Protein AF-A0A3N4K347-F1 (afdb_monomer_lite)

Secondary structure (DSSP, 8-state):
--TT-S--SSS-S-THHHHHHHHHTTS-PPPPPP---GGGSPPPGGGSS-S-SSSTTHHHHHHHTS---PPP-----HHHHHHH------------PPPP-

Sequence (101 aa):
QSKDSKRTYVHLPSGRVADLFEEFCRDKLPNDDIYVPPHHQPINPEDEDDVIPDQHAAFGIAQAQQKKHEPAWKDLGLNELMAKGPKVHSLTAPLRRPLPR

Organism: NCBI:txid1336337

Structure (mmCIF, N/CA/C/O backbone):
data_AF-A0A3N4K347-F1
#
_entry.id   AF-A0A3N4K347-F1
#
loop_
_atom_site.group_PDB
_atom_site.id
_atom_site.type_symbol
_atom_site.label_atom_id
_atom_site.label_alt_id
_atom_site.label_comp_id
_atom_site.label_asym_id
_atom_site.label_entity_id
_atom_site.label_seq_id
_atom_site.pdbx_PDB_ins_code
_atom_site.Cartn_x
_atom_site.Cartn_y
_atom_site.Cartn_z
_atom_site.occupancy
_atom_site.B_iso_or_equiv
_atom_site.auth_seq_id
_atom_site.auth_comp_id
_atom_site.auth_asym_id
_atom_site.auth_atom_id
_atom_site.pdbx_PDB_model_num
ATOM 1 N N . GLN A 1 1 ? -6.729 -6.255 28.072 1.00 61.19 1 GLN A N 1
ATOM 2 C CA . GLN A 1 1 ? -7.597 -5.075 27.892 1.00 61.19 1 GLN A CA 1
ATOM 3 C C . GLN A 1 1 ? -6.851 -4.103 27.015 1.00 61.19 1 GLN A C 1
ATOM 5 O O . GLN A 1 1 ? -5.699 -3.812 27.336 1.00 61.19 1 GLN A O 1
ATOM 10 N N . SER A 1 2 ? -7.481 -3.672 25.922 1.00 70.00 2 SER A N 1
ATOM 11 C CA . SER A 1 2 ? -6.922 -2.662 25.029 1.00 70.00 2 SER A CA 1
ATOM 12 C C . SER A 1 2 ? -6.540 -1.393 25.800 1.00 70.00 2 SER A C 1
ATOM 14 O O . SER A 1 2 ? -7.185 -1.026 26.789 1.00 70.00 2 SER A O 1
ATOM 16 N N . LYS A 1 3 ? -5.492 -0.703 25.333 1.00 72.94 3 LYS A N 1
ATOM 17 C CA . LYS A 1 3 ? -5.079 0.611 25.851 1.00 72.94 3 LYS A CA 1
ATOM 18 C C . LYS A 1 3 ? -6.213 1.642 25.741 1.00 72.94 3 LYS A C 1
ATOM 20 O O . LYS A 1 3 ? -6.317 2.516 26.605 1.00 72.94 3 LYS A O 1
ATOM 25 N N . ASP A 1 4 ? -7.091 1.448 24.762 1.00 70.25 4 ASP A N 1
ATOM 26 C CA . ASP A 1 4 ? -8.216 2.318 24.422 1.00 70.25 4 ASP A CA 1
ATOM 27 C C . ASP A 1 4 ? -9.536 1.859 25.071 1.00 70.25 4 ASP A C 1
ATOM 29 O O . ASP A 1 4 ? -10.563 2.526 24.975 1.00 70.25 4 ASP A O 1
ATOM 33 N N . SER A 1 5 ? -9.514 0.757 25.832 1.00 71.44 5 SER A N 1
ATOM 34 C CA . SER A 1 5 ? -10.699 0.184 26.492 1.00 71.44 5 SER A CA 1
ATOM 35 C C . SER A 1 5 ? -11.177 0.986 27.721 1.00 71.44 5 SER A C 1
ATOM 37 O O . SER A 1 5 ? -12.181 0.663 28.361 1.00 71.44 5 SER A O 1
ATOM 39 N N . LYS A 1 6 ? -10.470 2.062 28.088 1.00 75.06 6 LYS A N 1
ATOM 40 C CA . LYS A 1 6 ? -10.879 2.969 29.168 1.00 75.06 6 LYS A CA 1
ATOM 41 C C . LYS A 1 6 ? -11.930 3.941 28.654 1.00 75.06 6 LYS A C 1
ATOM 43 O O .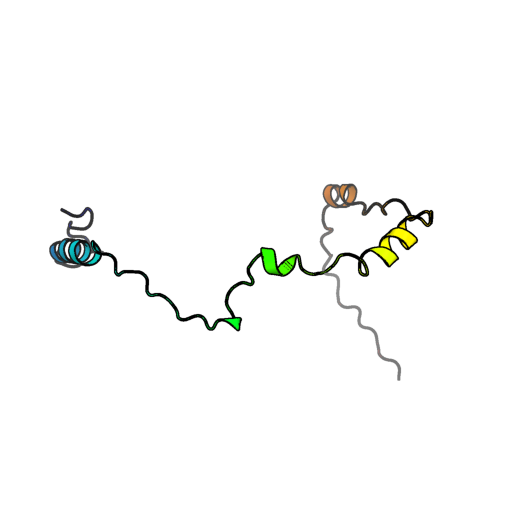 LYS A 1 6 ? -11.777 4.542 27.596 1.00 75.06 6 LYS A O 1
ATOM 48 N N . ARG A 1 7 ? -12.975 4.161 29.451 1.00 73.88 7 ARG A N 1
ATOM 49 C CA . ARG A 1 7 ? -14.005 5.146 29.121 1.00 73.88 7 ARG A CA 1
ATOM 50 C C . ARG A 1 7 ? -13.391 6.548 29.043 1.00 73.88 7 ARG A C 1
ATOM 52 O O . ARG A 1 7 ? -12.915 7.074 30.045 1.00 73.88 7 ARG A O 1
ATOM 59 N N . THR A 1 8 ? -13.437 7.150 27.860 1.00 73.62 8 THR A N 1
ATOM 60 C CA . THR A 1 8 ? -13.003 8.528 27.592 1.00 73.62 8 THR A CA 1
ATOM 61 C C . THR A 1 8 ? -14.075 9.253 26.778 1.00 73.62 8 THR A C 1
ATOM 63 O O . THR A 1 8 ? -15.084 8.667 26.401 1.00 73.62 8 THR A O 1
ATOM 66 N N . TYR A 1 9 ? -13.896 10.550 26.521 1.00 74.44 9 TYR A N 1
ATOM 67 C CA . TYR A 1 9 ? -14.805 11.297 25.643 1.00 74.44 9 TYR A CA 1
ATOM 68 C C . TYR A 1 9 ? -14.641 10.914 24.158 1.00 74.44 9 TYR A C 1
ATOM 70 O O . TYR A 1 9 ? -15.539 11.174 23.364 1.00 74.44 9 TYR A O 1
ATOM 78 N N . VAL A 1 10 ? -13.505 10.300 23.797 1.00 72.50 10 VAL A N 1
ATOM 79 C CA . VAL A 1 10 ? -13.198 9.806 22.445 1.00 72.50 10 VAL A CA 1
ATOM 80 C C . VAL A 1 10 ? -13.815 8.422 22.237 1.00 72.50 10 VAL A C 1
ATOM 82 O O . VAL A 1 10 ? -14.495 8.184 21.241 1.00 72.50 10 VAL A O 1
ATOM 85 N N . HIS A 1 11 ? -13.643 7.525 23.211 1.00 64.56 11 HIS A N 1
ATOM 86 C CA . HIS A 1 11 ? -14.281 6.211 23.226 1.00 64.56 11 HIS A CA 1
ATOM 87 C C . HIS A 1 11 ? -15.625 6.313 23.965 1.00 64.56 11 HIS A C 1
ATOM 89 O O . HIS A 1 11 ? -15.726 6.098 25.175 1.00 64.56 11 HIS A O 1
ATOM 95 N N . LEU A 1 12 ? -16.662 6.688 23.209 1.00 62.38 12 LEU A N 1
ATOM 96 C CA . LEU A 1 12 ? -18.085 6.620 23.575 1.00 62.38 12 LEU A CA 1
ATOM 97 C C . LEU A 1 12 ? -18.456 5.254 24.218 1.00 62.38 12 LEU A C 1
ATOM 99 O O . LEU A 1 12 ? -17.728 4.275 24.089 1.00 62.38 12 LEU A O 1
ATOM 103 N N . PRO A 1 13 ? -19.613 5.148 24.900 1.00 65.69 13 PRO A N 1
ATOM 104 C CA . PRO A 1 13 ? -19.829 4.706 26.288 1.00 65.69 13 PRO A CA 1
ATOM 105 C C . PRO A 1 13 ? -19.303 3.327 26.744 1.00 65.69 13 PRO A C 1
ATOM 107 O O . PRO A 1 13 ? -19.423 3.020 27.934 1.00 65.69 13 PRO A O 1
ATOM 110 N N . SER A 1 14 ? -18.746 2.498 25.865 1.00 73.44 14 SER A N 1
ATOM 111 C CA . SER A 1 14 ? -18.391 1.108 26.143 1.00 73.44 14 SER A CA 1
ATOM 112 C C . SER A 1 14 ? -17.021 0.743 25.567 1.00 73.44 14 SER A C 1
ATOM 114 O O . SER A 1 14 ? -16.893 0.477 24.374 1.00 73.44 14 SER A O 1
ATOM 116 N N . GLY A 1 15 ? -16.010 0.643 26.438 1.00 77.00 15 GLY A N 1
ATOM 117 C CA . GLY A 1 15 ? -14.671 0.152 26.075 1.00 77.00 15 GLY A CA 1
ATOM 118 C C . GLY A 1 15 ? -14.675 -1.253 25.461 1.00 77.00 15 GLY A C 1
ATOM 119 O O . GLY A 1 15 ? -13.844 -1.564 24.617 1.00 77.00 15 GLY A O 1
ATOM 120 N N . ARG A 1 16 ? -15.705 -2.062 25.759 1.00 82.06 16 ARG A N 1
ATOM 121 C CA . ARG A 1 16 ? -15.913 -3.389 25.159 1.00 82.06 16 ARG A CA 1
ATOM 122 C C . ARG A 1 16 ? -15.980 -3.358 23.627 1.00 82.06 16 ARG A C 1
ATOM 124 O O . ARG A 1 16 ? -15.630 -4.346 22.994 1.00 82.06 16 ARG A O 1
ATOM 131 N N . VAL A 1 17 ? -16.431 -2.256 23.023 1.00 82.12 17 VAL A N 1
ATOM 132 C CA . VAL A 1 17 ? -16.465 -2.121 21.556 1.00 82.12 17 VAL A CA 1
ATOM 133 C C . VAL A 1 17 ? -15.050 -2.038 20.978 1.00 82.12 17 VAL A C 1
ATOM 135 O O . VAL A 1 17 ? -14.808 -2.610 19.920 1.00 82.12 17 VAL A O 1
ATOM 138 N N . ALA A 1 18 ? -14.111 -1.396 21.681 1.00 82.31 18 ALA A N 1
ATOM 139 C CA . ALA A 1 18 ? -12.713 -1.331 21.259 1.00 82.31 18 ALA A CA 1
ATOM 140 C C . ALA A 1 18 ? -12.060 -2.721 21.289 1.00 82.31 18 ALA A C 1
ATOM 142 O O . ALA A 1 18 ? -11.427 -3.115 20.315 1.00 82.31 18 ALA A O 1
ATOM 143 N N . ASP A 1 19 ? -12.298 -3.499 22.352 1.00 82.44 19 ASP A N 1
ATOM 144 C CA . ASP A 1 19 ? -11.779 -4.870 22.446 1.00 82.44 19 ASP A CA 1
ATOM 145 C C . ASP A 1 19 ? -12.340 -5.773 21.319 1.00 82.44 19 ASP A C 1
ATOM 147 O O . ASP A 1 19 ? -11.589 -6.531 20.708 1.00 82.44 19 ASP A O 1
ATOM 151 N N . LEU A 1 20 ? -13.640 -5.662 20.996 1.00 86.31 20 LEU A N 1
ATOM 152 C CA . LEU A 1 20 ? -14.267 -6.412 19.893 1.00 86.31 20 LEU A CA 1
ATOM 153 C C . LEU A 1 20 ? -13.718 -6.005 18.519 1.00 86.31 20 LEU A C 1
ATOM 155 O O . LEU A 1 20 ? -13.511 -6.854 17.655 1.00 86.31 20 LEU A O 1
ATOM 159 N N . PHE A 1 21 ? -13.493 -4.708 18.311 1.00 84.81 21 PHE A N 1
ATOM 160 C CA . PHE A 1 21 ? -12.936 -4.192 17.065 1.00 84.81 21 PHE A CA 1
ATOM 161 C C . PHE A 1 21 ? -11.491 -4.662 16.854 1.00 84.81 21 PHE A C 1
ATOM 163 O O . PHE A 1 21 ? -11.139 -5.098 15.761 1.00 84.81 21 PHE A O 1
ATOM 170 N N . GLU A 1 22 ? -10.663 -4.641 17.901 1.00 85.56 22 GLU A N 1
ATOM 171 C CA . GLU A 1 22 ? -9.293 -5.163 17.839 1.00 85.56 22 GLU A CA 1
ATOM 172 C C . GLU A 1 22 ? -9.244 -6.658 17.528 1.00 85.56 22 GLU A C 1
ATOM 174 O O . GLU A 1 22 ? -8.379 -7.104 16.775 1.00 85.56 22 GLU A O 1
ATOM 179 N N . GLU A 1 23 ? -10.158 -7.441 18.102 1.00 87.88 23 GLU A N 1
ATOM 180 C CA . GLU A 1 23 ? -10.271 -8.866 17.806 1.00 87.88 23 GLU A CA 1
ATOM 181 C C . GLU A 1 23 ? -10.679 -9.107 16.349 1.00 87.88 23 GLU A C 1
ATOM 183 O O . GLU A 1 23 ? -10.042 -9.907 15.665 1.00 87.88 23 GLU A O 1
ATOM 188 N N . PHE A 1 24 ? -11.663 -8.356 15.848 1.00 89.62 24 PHE A N 1
ATOM 189 C CA . PHE A 1 24 ? -12.102 -8.430 14.456 1.00 89.62 24 PHE A CA 1
ATOM 190 C C . PHE A 1 24 ? -10.986 -8.060 13.467 1.00 89.62 24 PHE A C 1
ATOM 192 O O . PHE A 1 24 ? -10.780 -8.750 12.474 1.00 89.62 24 PHE A O 1
ATOM 199 N N . CYS A 1 25 ? -10.222 -7.003 13.749 1.00 89.00 25 CYS A N 1
ATOM 200 C CA . CYS A 1 25 ? -9.132 -6.543 12.888 1.00 89.00 25 CYS A CA 1
ATOM 201 C C . CYS A 1 25 ? -7.810 -7.301 13.087 1.00 89.00 25 CYS A C 1
ATOM 203 O O . CYS A 1 25 ? -6.805 -6.934 12.462 1.00 89.00 25 CYS A O 1
ATOM 205 N N . ARG A 1 26 ? -7.769 -8.314 13.964 1.00 89.38 26 ARG A N 1
ATOM 206 C CA . ARG A 1 26 ? -6.557 -9.104 14.215 1.00 89.38 26 ARG A CA 1
ATOM 207 C C . ARG A 1 26 ? -6.156 -9.890 12.977 1.00 89.38 26 ARG A C 1
ATOM 209 O O . ARG A 1 26 ? -4.979 -9.880 12.621 1.00 89.38 26 ARG A O 1
ATOM 216 N N . ASP A 1 27 ? -7.131 -10.515 12.330 1.00 92.25 27 ASP A N 1
ATOM 217 C CA . ASP A 1 27 ? -6.904 -11.214 11.075 1.00 92.25 27 ASP A CA 1
ATOM 218 C C . ASP A 1 27 ? -6.781 -10.213 9.918 1.00 92.25 27 ASP A C 1
ATOM 220 O O . ASP A 1 27 ? -7.404 -9.145 9.918 1.00 92.25 27 ASP A O 1
ATOM 224 N N . LYS A 1 28 ? -5.915 -10.519 8.955 1.00 88.69 28 LYS A N 1
ATOM 225 C CA . LYS A 1 28 ? -5.717 -9.698 7.757 1.00 88.69 28 LYS A CA 1
ATOM 226 C C . LYS A 1 28 ? -6.262 -10.479 6.581 1.00 88.69 28 LYS A C 1
ATOM 228 O O . LYS A 1 28 ? -5.903 -11.637 6.394 1.00 88.69 28 LYS A O 1
ATOM 233 N N . LEU A 1 29 ? -7.108 -9.831 5.784 1.00 88.62 29 LEU A N 1
ATOM 234 C CA . LEU A 1 29 ? -7.518 -10.414 4.516 1.00 88.62 29 LEU A CA 1
ATOM 235 C C . LEU A 1 29 ? -6.265 -10.665 3.661 1.00 88.62 29 LEU A C 1
ATOM 237 O O . LEU A 1 29 ? -5.329 -9.857 3.714 1.00 88.62 29 LEU A O 1
ATOM 241 N N . PRO A 1 30 ? -6.220 -11.778 2.911 1.00 91.31 30 PRO A N 1
ATOM 242 C CA . PRO A 1 30 ? -5.152 -11.995 1.951 1.00 91.31 30 PRO A CA 1
ATOM 243 C C . PRO A 1 30 ? -5.132 -10.849 0.934 1.00 91.31 30 PRO A C 1
ATOM 245 O O . PRO A 1 30 ? -6.154 -10.214 0.674 1.00 91.31 30 PRO A O 1
ATOM 248 N N . ASN A 1 31 ? -3.955 -10.577 0.373 1.00 90.88 31 ASN A N 1
ATOM 249 C CA . ASN A 1 31 ? -3.877 -9.668 -0.763 1.00 90.88 31 ASN A CA 1
ATOM 250 C C . ASN A 1 31 ? -4.551 -10.339 -1.961 1.00 90.88 31 ASN A C 1
ATOM 252 O O . ASN A 1 31 ? -4.259 -11.499 -2.252 1.00 90.88 31 ASN A O 1
ATOM 256 N N . ASP A 1 32 ? -5.417 -9.602 -2.646 1.00 90.31 32 ASP A N 1
ATOM 257 C CA . ASP A 1 32 ? -5.996 -10.059 -3.902 1.00 90.31 32 ASP A CA 1
ATOM 258 C C . ASP A 1 32 ? -4.986 -9.872 -5.040 1.00 90.31 32 ASP A C 1
ATOM 260 O O . ASP A 1 32 ? -4.363 -8.812 -5.170 1.00 90.31 32 ASP A O 1
ATOM 264 N N . ASP A 1 33 ? -4.860 -10.883 -5.897 1.00 88.81 33 ASP A N 1
ATOM 265 C CA . ASP A 1 33 ? -4.086 -10.771 -7.128 1.00 88.81 33 ASP A CA 1
ATOM 266 C C . ASP A 1 33 ? -4.893 -10.013 -8.187 1.00 88.81 33 ASP A C 1
ATOM 268 O O . ASP A 1 33 ? -6.036 -10.351 -8.509 1.00 88.81 33 ASP A O 1
ATOM 272 N N . ILE A 1 34 ? -4.281 -8.983 -8.770 1.00 86.81 34 ILE A N 1
ATOM 273 C CA . ILE A 1 34 ? -4.867 -8.250 -9.891 1.00 86.81 34 ILE A CA 1
ATOM 274 C C . ILE A 1 34 ? -4.468 -8.962 -11.179 1.00 86.81 34 ILE A C 1
ATOM 276 O O . ILE A 1 34 ? -3.284 -9.142 -11.461 1.00 86.81 34 ILE A O 1
ATOM 280 N N . TYR A 1 35 ? -5.454 -9.326 -11.999 1.00 89.19 35 TYR A N 1
ATOM 281 C CA . TYR A 1 35 ? -5.179 -9.851 -13.331 1.00 89.19 35 TYR A CA 1
ATOM 282 C C . TYR A 1 35 ? -4.522 -8.770 -14.199 1.00 89.19 35 TYR A C 1
ATOM 284 O O . TYR A 1 35 ? -5.164 -7.792 -14.589 1.00 89.19 35 TYR A O 1
ATOM 292 N N . VAL A 1 36 ? -3.243 -8.967 -14.521 1.00 86.50 36 VAL A N 1
ATOM 293 C CA . VAL A 1 36 ? -2.490 -8.116 -15.446 1.00 86.50 36 VAL A CA 1
ATOM 294 C C . VAL A 1 36 ? -2.386 -8.835 -16.792 1.00 86.50 36 VAL A C 1
ATOM 296 O O . VAL A 1 36 ? -1.744 -9.889 -16.869 1.00 86.50 36 VAL A O 1
ATOM 299 N N . PRO A 1 37 ? -2.989 -8.290 -17.867 1.00 89.62 37 PRO A N 1
ATOM 300 C CA . PRO A 1 37 ? -2.818 -8.832 -19.207 1.00 89.62 37 PRO A CA 1
ATOM 301 C C . PRO A 1 37 ? -1.330 -8.971 -19.583 1.00 89.62 37 PRO A C 1
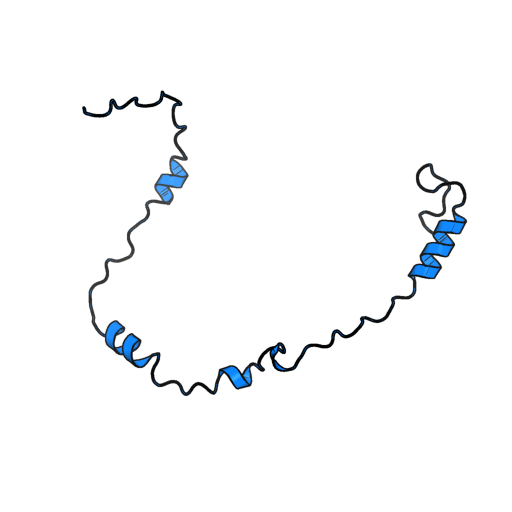ATOM 303 O O . PRO A 1 37 ? -0.555 -8.073 -19.251 1.00 89.62 37 PRO A O 1
ATOM 306 N N . PRO A 1 38 ? -0.923 -10.018 -20.329 1.00 83.56 38 PRO A N 1
ATOM 307 C CA . PRO A 1 38 ? 0.490 -10.298 -20.615 1.00 83.56 38 PRO A CA 1
ATOM 308 C C . PRO A 1 38 ? 1.287 -9.136 -21.231 1.00 83.56 38 PRO A C 1
ATOM 310 O O . PRO A 1 38 ? 2.470 -8.999 -20.969 1.00 83.56 38 PRO A O 1
ATOM 313 N N . HIS A 1 39 ? 0.640 -8.262 -22.006 1.00 82.88 39 HIS A N 1
ATOM 314 C CA . HIS A 1 39 ? 1.278 -7.104 -22.648 1.00 82.88 39 HIS A CA 1
ATOM 315 C C . HIS A 1 39 ? 1.598 -5.939 -21.694 1.00 82.88 39 HIS A C 1
ATOM 317 O O . HIS A 1 39 ? 2.343 -5.041 -22.066 1.00 82.88 39 HIS A O 1
ATOM 323 N N . HIS A 1 40 ? 1.007 -5.918 -20.497 1.00 84.56 40 HIS A N 1
ATOM 324 C CA . HIS A 1 40 ? 1.320 -4.949 -19.440 1.00 84.56 40 HIS A CA 1
ATOM 325 C C . HIS A 1 40 ? 2.222 -5.544 -18.359 1.00 84.56 40 HIS A C 1
ATOM 327 O O . HIS A 1 40 ? 2.526 -4.866 -17.376 1.00 84.56 40 HIS A O 1
ATOM 333 N N . GLN A 1 41 ? 2.616 -6.810 -18.501 1.00 84.25 41 GLN A N 1
ATOM 334 C CA . GLN A 1 41 ? 3.595 -7.392 -17.602 1.00 84.25 41 GLN A CA 1
ATOM 335 C C . GLN A 1 41 ? 4.955 -6.757 -17.905 1.00 84.25 41 GLN A C 1
ATOM 337 O O . GLN A 1 41 ? 5.254 -6.503 -19.076 1.00 84.25 41 GLN A O 1
ATOM 342 N N . PRO A 1 42 ? 5.752 -6.438 -16.872 1.00 80.00 42 PRO A N 1
ATOM 343 C CA . PRO A 1 42 ? 7.108 -5.962 -17.075 1.00 80.00 42 PRO A CA 1
ATOM 344 C C . PRO A 1 42 ? 7.843 -6.894 -18.035 1.00 80.00 42 PRO A C 1
ATOM 346 O O . PRO A 1 42 ? 7.796 -8.114 -17.867 1.00 80.00 42 PRO A O 1
ATOM 349 N N . ILE A 1 43 ? 8.482 -6.310 -19.045 1.00 73.25 43 ILE A N 1
ATOM 350 C CA . ILE A 1 43 ? 9.352 -7.057 -19.948 1.00 73.25 43 ILE A CA 1
ATOM 351 C C . ILE A 1 43 ? 10.492 -7.608 -19.092 1.00 73.25 43 ILE A C 1
ATOM 353 O O . ILE A 1 43 ? 11.042 -6.899 -18.244 1.00 73.25 43 ILE A O 1
ATOM 357 N N . ASN A 1 44 ? 10.767 -8.897 -19.250 1.00 74.25 44 ASN A N 1
ATOM 358 C CA . ASN A 1 44 ? 11.813 -9.574 -18.509 1.00 74.25 44 ASN A CA 1
ATOM 359 C C . ASN A 1 44 ? 13.164 -8.931 -18.887 1.00 74.25 44 ASN A C 1
ATOM 361 O O . ASN A 1 44 ? 13.390 -8.716 -20.076 1.00 74.25 44 ASN A O 1
ATOM 365 N N . PRO A 1 45 ? 14.043 -8.572 -17.936 1.00 69.50 45 PRO A N 1
ATOM 366 C CA . PRO A 1 45 ? 15.284 -7.851 -18.231 1.00 69.50 45 PRO A CA 1
ATOM 367 C C . PRO A 1 45 ? 16.193 -8.539 -19.262 1.00 69.50 45 PRO A C 1
ATOM 369 O O . PRO A 1 45 ? 16.875 -7.845 -20.007 1.00 69.50 45 PRO A O 1
ATOM 372 N N . GLU A 1 46 ? 16.178 -9.871 -19.371 1.00 62.62 46 GLU A N 1
ATOM 373 C CA . GLU A 1 46 ? 16.903 -10.581 -20.439 1.00 62.62 46 GLU A CA 1
ATOM 374 C C . GLU A 1 46 ? 16.363 -10.347 -21.864 1.00 62.62 46 GLU A C 1
ATOM 376 O O . GLU A 1 46 ? 17.118 -10.518 -22.817 1.00 62.62 46 GLU A O 1
ATOM 381 N N . ASP A 1 47 ? 15.107 -9.917 -22.026 1.00 69.62 47 ASP A N 1
ATOM 382 C CA . ASP A 1 47 ? 14.510 -9.601 -23.334 1.00 69.62 47 ASP A CA 1
ATOM 383 C C . ASP A 1 47 ? 14.838 -8.158 -23.791 1.00 69.62 47 ASP A C 1
ATOM 385 O O . ASP A 1 47 ? 14.547 -7.780 -24.928 1.00 69.62 47 ASP A O 1
ATOM 389 N N . GLU A 1 48 ? 15.442 -7.330 -22.923 1.00 62.66 48 GLU A N 1
ATOM 390 C CA . GLU A 1 48 ? 15.908 -5.972 -23.256 1.00 62.66 48 GLU A CA 1
ATOM 391 C C . GLU A 1 48 ? 17.295 -5.982 -23.936 1.00 62.66 48 GLU A C 1
ATOM 393 O O . GLU A 1 48 ? 17.622 -5.050 -24.668 1.00 62.66 48 GLU A O 1
ATOM 398 N N . ASP A 1 49 ? 18.082 -7.054 -23.768 1.00 61.53 49 ASP A N 1
ATOM 399 C CA . ASP A 1 49 ? 19.471 -7.179 -24.249 1.00 61.53 49 ASP A CA 1
ATOM 400 C C . ASP A 1 49 ? 19.615 -7.853 -25.636 1.00 61.53 49 ASP A C 1
ATOM 402 O O . ASP A 1 49 ? 20.715 -7.897 -26.193 1.00 61.53 49 ASP A O 1
ATOM 406 N N . ASP A 1 50 ? 18.522 -8.317 -26.256 1.00 60.28 50 ASP A N 1
ATOM 407 C CA . ASP A 1 50 ? 18.528 -8.905 -27.614 1.00 60.28 50 ASP A CA 1
ATOM 408 C C . ASP A 1 50 ? 18.709 -7.860 -28.742 1.00 60.28 50 ASP A C 1
ATOM 410 O O . ASP A 1 50 ? 18.7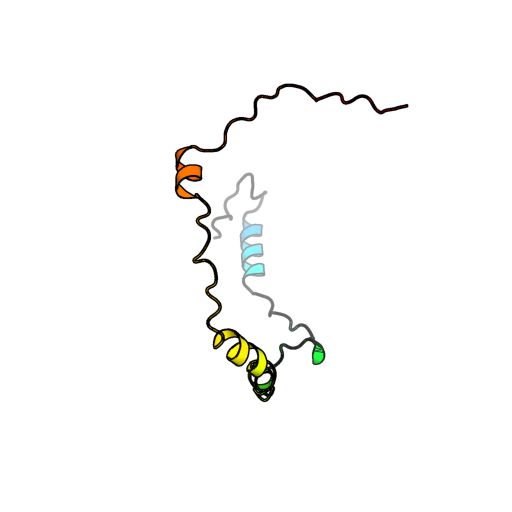32 -8.182 -29.939 1.00 60.28 50 ASP A O 1
ATOM 414 N N . VAL A 1 51 ? 18.888 -6.582 -28.390 1.00 58.12 51 VAL A N 1
ATOM 415 C CA . VAL A 1 51 ? 19.282 -5.534 -29.337 1.00 58.12 51 VAL A CA 1
ATOM 416 C C . VAL A 1 51 ? 20.775 -5.668 -29.629 1.00 58.12 51 VAL A C 1
ATOM 418 O O . VAL A 1 51 ? 21.627 -5.171 -28.896 1.00 58.12 51 VAL A O 1
ATOM 421 N N . ILE A 1 52 ? 21.095 -6.337 -30.738 1.00 55.75 52 ILE A N 1
ATOM 422 C CA . ILE A 1 52 ? 22.466 -6.493 -31.239 1.00 55.75 52 ILE A CA 1
ATOM 423 C C . ILE A 1 52 ? 23.156 -5.112 -31.291 1.00 55.75 52 ILE A C 1
ATOM 425 O O . ILE A 1 52 ? 22.725 -4.229 -32.047 1.00 55.75 52 ILE A O 1
ATOM 429 N N . PRO A 1 53 ? 24.230 -4.894 -30.515 1.00 60.28 53 PRO A N 1
ATOM 430 C CA . PRO A 1 53 ? 24.860 -3.590 -30.411 1.00 60.28 53 PRO A CA 1
ATOM 431 C C . PRO A 1 53 ? 25.765 -3.344 -31.620 1.00 60.28 53 PRO A C 1
ATOM 433 O O . PRO A 1 53 ? 26.950 -3.650 -31.565 1.00 60.28 53 PRO A O 1
ATOM 436 N N . ASP A 1 54 ? 25.238 -2.775 -32.713 1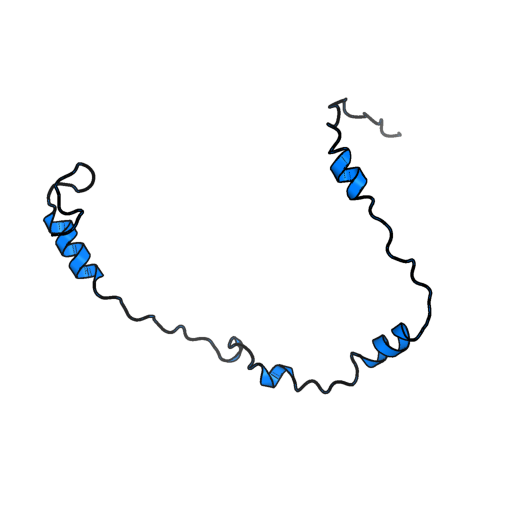.00 64.50 54 ASP A N 1
ATOM 437 C CA . ASP A 1 54 ? 26.130 -2.304 -33.794 1.00 64.50 54 ASP A CA 1
ATOM 438 C C . ASP A 1 54 ? 25.709 -1.031 -34.553 1.00 64.50 54 ASP A C 1
ATOM 440 O O . ASP A 1 54 ? 26.408 -0.595 -35.463 1.00 64.50 54 ASP A O 1
ATOM 444 N N . GLN A 1 55 ? 24.608 -0.355 -34.194 1.00 59.22 55 GLN A N 1
ATOM 445 C CA . GLN A 1 55 ? 24.188 0.838 -34.961 1.00 59.22 55 GLN A CA 1
ATOM 446 C C . GLN A 1 55 ? 24.025 2.130 -34.159 1.00 59.22 55 GLN A C 1
ATOM 448 O O . GLN A 1 55 ? 24.314 3.209 -34.678 1.00 59.22 55 GLN A O 1
ATOM 453 N N . HIS A 1 56 ? 23.654 2.052 -32.881 1.00 58.53 56 HIS A N 1
ATOM 454 C CA . HIS A 1 56 ? 23.419 3.253 -32.071 1.00 58.53 56 HIS A CA 1
ATOM 455 C C . HIS A 1 56 ? 24.698 3.861 -31.457 1.00 58.53 56 HIS A C 1
ATOM 457 O O . HIS A 1 56 ? 24.695 5.036 -31.099 1.00 58.53 56 HIS A O 1
ATOM 463 N N . ALA A 1 57 ? 25.814 3.121 -31.407 1.00 60.31 57 ALA A N 1
ATOM 464 C CA . ALA A 1 57 ? 27.107 3.615 -30.907 1.00 60.31 57 ALA A CA 1
ATOM 465 C C . ALA A 1 57 ? 28.083 4.058 -32.016 1.00 60.31 57 ALA A C 1
ATOM 467 O O . ALA A 1 57 ? 28.941 4.914 -31.781 1.00 60.31 57 ALA A O 1
ATOM 468 N N . ALA A 1 58 ? 27.950 3.515 -33.233 1.00 58.56 58 ALA A N 1
ATOM 469 C CA . ALA A 1 58 ? 28.922 3.707 -34.313 1.00 58.56 58 ALA A CA 1
ATOM 470 C C . ALA A 1 58 ? 29.089 5.185 -34.715 1.00 58.56 58 ALA A C 1
ATOM 472 O O . ALA A 1 58 ? 30.207 5.664 -34.918 1.00 58.56 58 ALA A O 1
ATOM 473 N N . PHE A 1 59 ? 27.991 5.947 -34.750 1.00 59.47 59 PHE A N 1
ATOM 474 C CA . PHE A 1 59 ? 28.039 7.377 -35.065 1.00 59.47 59 PHE A CA 1
ATOM 475 C C . PHE A 1 59 ? 28.631 8.226 -33.928 1.00 59.47 59 PHE A C 1
ATOM 477 O O . PHE A 1 59 ? 29.293 9.229 -34.195 1.00 59.47 59 PHE A O 1
ATOM 484 N N . GLY A 1 60 ? 28.434 7.822 -32.669 1.00 57.41 60 GLY A N 1
ATOM 485 C CA . GLY A 1 60 ? 28.924 8.552 -31.497 1.00 57.41 60 GLY A CA 1
ATOM 486 C C . GLY A 1 60 ? 30.435 8.426 -31.306 1.00 57.41 60 GLY A C 1
ATOM 487 O O . GLY A 1 60 ? 31.109 9.421 -31.040 1.00 57.41 60 GLY A O 1
ATOM 488 N N . ILE A 1 61 ? 30.990 7.227 -31.515 1.00 61.06 61 ILE A N 1
ATOM 489 C CA . ILE A 1 61 ? 32.432 6.967 -31.363 1.00 61.06 61 ILE A CA 1
ATOM 490 C C . ILE A 1 61 ? 33.231 7.709 -32.445 1.00 61.06 61 ILE A C 1
ATOM 492 O O . ILE A 1 61 ? 34.253 8.327 -32.144 1.00 61.06 61 ILE A O 1
ATOM 496 N N . ALA A 1 62 ? 32.739 7.725 -33.689 1.00 62.62 62 ALA A N 1
ATOM 497 C CA . ALA A 1 62 ? 33.381 8.451 -34.784 1.00 62.62 62 ALA A CA 1
ATOM 498 C C . ALA A 1 62 ? 33.366 9.980 -34.575 1.00 62.62 62 ALA A C 1
ATOM 500 O O . ALA A 1 62 ? 34.340 10.656 -34.907 1.00 62.62 62 ALA A O 1
ATOM 501 N N . GLN A 1 63 ? 32.288 10.531 -34.002 1.00 60.12 63 GLN A N 1
ATOM 502 C CA . GLN A 1 63 ? 32.189 11.956 -33.659 1.00 60.12 63 GLN A CA 1
ATOM 503 C C . GLN A 1 63 ? 33.098 12.327 -32.476 1.00 60.12 63 GLN A C 1
ATOM 505 O O . GLN A 1 63 ? 33.795 13.334 -32.547 1.00 60.12 63 GLN A O 1
ATOM 510 N N . ALA A 1 64 ? 33.165 11.501 -31.426 1.00 60.00 64 ALA A N 1
ATOM 511 C CA . ALA A 1 64 ? 33.982 11.767 -30.236 1.00 60.00 64 ALA A CA 1
ATOM 512 C C . ALA A 1 64 ? 35.499 11.680 -30.492 1.00 60.00 64 ALA A C 1
ATOM 514 O O . ALA A 1 64 ? 36.289 12.333 -29.811 1.00 60.00 64 ALA A O 1
ATOM 515 N N . GLN A 1 65 ? 35.927 10.900 -31.491 1.00 63.59 65 GLN A N 1
ATOM 516 C CA . GLN A 1 65 ? 37.326 10.867 -31.930 1.00 63.59 65 GLN A CA 1
ATOM 517 C C . GLN A 1 65 ? 37.740 12.119 -32.728 1.00 63.59 65 GLN A C 1
ATOM 519 O O . GLN A 1 65 ? 38.938 12.370 -32.899 1.00 63.59 65 GLN A O 1
ATOM 524 N N . GLN A 1 66 ? 36.791 12.947 -33.186 1.00 61.97 66 GLN A N 1
ATOM 525 C CA . GLN A 1 66 ? 37.113 14.259 -33.743 1.00 61.97 66 GLN A CA 1
ATOM 526 C C . GLN A 1 66 ? 37.492 15.202 -32.597 1.00 61.97 66 GLN A C 1
ATOM 528 O O . GLN A 1 66 ? 36.645 15.633 -31.823 1.00 61.97 66 GLN A O 1
ATOM 533 N N . LYS A 1 67 ? 38.777 15.568 -32.507 1.00 59.31 67 LYS A N 1
ATOM 534 C CA . LYS A 1 67 ? 39.301 16.581 -31.572 1.00 59.31 67 LYS A CA 1
ATOM 535 C C . LYS A 1 67 ? 38.794 17.987 -31.927 1.00 59.31 67 LYS A C 1
ATOM 537 O O . LYS A 1 67 ? 39.582 18.869 -32.264 1.00 59.31 67 LYS A O 1
ATOM 542 N N . LYS A 1 68 ? 37.485 18.226 -31.894 1.00 59.97 68 LYS A N 1
ATOM 543 C CA . LYS A 1 68 ? 36.966 19.589 -31.812 1.00 59.97 68 LYS A CA 1
ATOM 544 C C . LYS A 1 68 ? 37.096 20.010 -30.359 1.00 59.97 68 LYS A C 1
ATOM 546 O O . LYS A 1 68 ? 36.553 19.377 -29.464 1.00 59.97 68 LYS A O 1
ATOM 551 N N . HIS A 1 69 ? 37.904 21.040 -30.145 1.00 61.38 69 HIS A N 1
ATOM 552 C CA . HIS A 1 69 ? 38.083 21.692 -28.859 1.00 61.38 69 HIS A CA 1
ATOM 553 C C . HIS A 1 69 ? 36.738 22.283 -28.426 1.00 61.38 69 HIS A C 1
ATOM 555 O O . HIS A 1 69 ? 36.396 23.410 -28.790 1.00 61.38 69 HIS A O 1
ATOM 561 N N . GLU A 1 70 ? 35.946 21.494 -27.707 1.00 60.03 70 GLU A N 1
ATOM 562 C CA . GLU A 1 70 ? 34.748 22.004 -27.064 1.00 60.03 70 GLU A CA 1
ATOM 563 C C . GLU A 1 70 ? 35.172 22.968 -25.954 1.00 60.03 70 GLU A C 1
ATOM 565 O O . GLU A 1 70 ? 36.153 22.703 -25.248 1.00 60.03 70 GLU A O 1
ATOM 570 N N . PRO A 1 71 ? 34.501 24.122 -25.818 1.00 62.22 71 PRO A N 1
ATOM 571 C CA . PRO A 1 71 ? 34.826 25.061 -24.763 1.00 62.22 71 PRO A CA 1
ATOM 572 C C . PRO A 1 71 ? 34.673 24.346 -23.420 1.00 62.22 71 PRO A C 1
ATOM 574 O O . PRO A 1 71 ? 33.581 23.892 -23.073 1.00 62.22 71 PRO A O 1
ATOM 577 N N . ALA A 1 72 ? 35.786 24.240 -22.685 1.00 63.25 72 ALA A N 1
ATOM 578 C CA . ALA A 1 72 ? 35.793 23.769 -21.309 1.00 63.25 72 ALA A CA 1
ATOM 579 C C . ALA A 1 72 ? 34.679 24.502 -20.555 1.00 63.25 72 ALA A C 1
ATOM 581 O O . ALA A 1 72 ? 34.546 25.720 -20.686 1.00 63.25 72 ALA A O 1
ATOM 582 N N . TRP A 1 73 ? 33.838 23.719 -19.881 1.00 59.06 73 TRP A N 1
ATOM 583 C CA . TRP A 1 73 ? 32.550 24.112 -19.322 1.00 59.06 73 TRP A CA 1
ATOM 584 C C . TRP A 1 73 ? 32.473 25.579 -18.901 1.00 59.06 73 TRP A C 1
ATOM 586 O O . TRP A 1 73 ? 33.268 26.065 -18.098 1.00 59.06 73 TRP A O 1
ATOM 596 N N . LYS A 1 74 ? 31.485 26.283 -19.458 1.00 69.38 74 LYS A N 1
ATOM 597 C CA . LYS A 1 74 ? 31.225 27.685 -19.143 1.00 69.38 74 LYS A CA 1
ATOM 598 C C . LYS A 1 74 ? 30.903 27.806 -17.654 1.00 69.38 74 LYS A C 1
ATOM 600 O O . LYS A 1 74 ? 29.895 27.266 -17.205 1.00 69.38 74 LYS A O 1
ATOM 605 N N . ASP A 1 75 ? 31.747 28.519 -16.913 1.00 77.62 75 ASP A N 1
ATOM 606 C CA . ASP A 1 75 ? 31.495 28.820 -15.507 1.00 77.62 75 ASP A CA 1
ATOM 607 C C . ASP A 1 75 ? 30.172 29.592 -15.373 1.00 77.62 75 ASP A C 1
ATOM 609 O O . ASP A 1 75 ? 29.972 30.647 -15.983 1.00 77.62 75 ASP A O 1
ATOM 613 N N . LEU A 1 76 ? 29.245 29.022 -14.604 1.00 74.75 76 LEU A N 1
ATOM 614 C CA . LEU A 1 76 ? 27.911 29.568 -14.366 1.00 74.75 76 LEU A CA 1
ATOM 615 C C . LEU A 1 76 ? 27.893 30.590 -13.217 1.00 74.75 76 LEU A C 1
ATOM 617 O O . LEU A 1 76 ? 26.826 31.104 -12.885 1.00 74.75 76 LEU A O 1
ATOM 621 N N . GLY A 1 77 ? 29.042 30.891 -12.597 1.00 75.06 77 GLY A N 1
ATOM 622 C CA . GLY A 1 77 ? 29.168 31.946 -11.588 1.00 75.06 77 GLY A CA 1
ATOM 623 C C . GLY A 1 77 ? 28.345 31.691 -10.320 1.00 75.06 77 GLY A C 1
ATOM 624 O O . GLY A 1 77 ? 28.005 32.629 -9.596 1.00 75.06 77 GLY A O 1
ATOM 625 N N . LEU A 1 78 ? 28.007 30.426 -10.040 1.00 77.94 78 LEU A N 1
ATOM 626 C CA . LEU A 1 78 ? 27.120 30.033 -8.937 1.00 77.94 78 LEU A CA 1
ATOM 627 C C . LEU A 1 78 ? 27.660 30.474 -7.573 1.00 77.94 78 LEU A C 1
ATOM 629 O O . LEU A 1 78 ? 26.885 30.854 -6.698 1.00 77.94 78 LEU A O 1
ATOM 633 N N . ASN A 1 79 ? 28.983 30.490 -7.408 1.00 79.38 79 ASN A N 1
ATOM 634 C CA . ASN A 1 79 ? 29.617 30.904 -6.161 1.00 79.38 79 ASN A CA 1
ATOM 635 C C . ASN A 1 79 ? 29.347 32.389 -5.848 1.00 79.38 79 ASN A C 1
ATOM 637 O O . ASN A 1 79 ? 28.997 32.745 -4.724 1.00 79.38 79 ASN A O 1
ATOM 641 N N . GLU A 1 80 ? 29.414 33.261 -6.860 1.00 79.50 80 GLU A N 1
ATOM 642 C CA . GLU A 1 80 ? 29.051 34.671 -6.689 1.00 79.50 80 GLU A CA 1
ATOM 643 C C . GLU A 1 80 ? 27.556 34.863 -6.433 1.00 79.50 80 GLU A C 1
ATOM 645 O O . GLU A 1 80 ? 27.170 35.732 -5.647 1.00 79.50 80 GLU A O 1
ATOM 650 N N . LEU A 1 81 ? 26.716 34.062 -7.097 1.00 77.25 81 LEU A N 1
ATOM 651 C CA . LEU A 1 81 ? 25.267 34.106 -6.921 1.00 77.25 81 LEU A CA 1
ATOM 652 C C . LEU A 1 81 ? 24.878 33.770 -5.476 1.00 77.25 81 LEU A C 1
ATOM 654 O O . LEU A 1 81 ? 24.075 34.487 -4.877 1.00 77.25 81 LEU A O 1
ATOM 658 N N . MET A 1 82 ? 25.477 32.723 -4.902 1.00 77.75 82 MET A N 1
ATOM 659 C CA . MET A 1 82 ? 25.224 32.335 -3.513 1.00 77.75 82 MET A CA 1
ATOM 660 C C . MET A 1 82 ? 25.759 33.367 -2.519 1.00 77.75 82 MET A C 1
ATOM 662 O O . MET A 1 82 ? 25.104 33.631 -1.515 1.00 77.75 82 MET A O 1
ATOM 666 N N . ALA A 1 83 ? 26.901 33.995 -2.811 1.00 84.00 83 ALA A N 1
ATOM 667 C CA . ALA A 1 83 ? 27.470 35.022 -1.943 1.00 84.00 83 ALA A CA 1
ATOM 668 C C . ALA A 1 83 ? 26.629 36.312 -1.902 1.00 84.00 83 ALA A C 1
ATOM 670 O O . ALA A 1 83 ? 26.507 36.934 -0.849 1.00 84.00 83 ALA A O 1
ATOM 671 N N . LYS A 1 84 ? 26.062 36.743 -3.038 1.00 81.00 84 LYS A N 1
ATOM 672 C CA . LYS A 1 84 ? 25.317 38.014 -3.135 1.00 81.00 84 LYS A CA 1
ATOM 673 C C . LYS A 1 84 ? 23.827 37.882 -2.802 1.00 81.00 84 LYS A C 1
ATOM 675 O O . LYS A 1 84 ? 23.229 38.868 -2.375 1.00 81.00 84 LYS A O 1
ATOM 680 N N . GLY A 1 85 ? 23.234 36.702 -2.994 1.00 68.50 85 GLY A N 1
ATOM 681 C CA . GLY A 1 85 ? 21.798 36.472 -2.820 1.00 68.50 85 GLY A CA 1
ATOM 682 C C . GLY A 1 85 ? 20.917 37.222 -3.842 1.00 68.50 85 GLY A C 1
ATOM 683 O O . GLY A 1 85 ? 21.393 38.076 -4.599 1.00 68.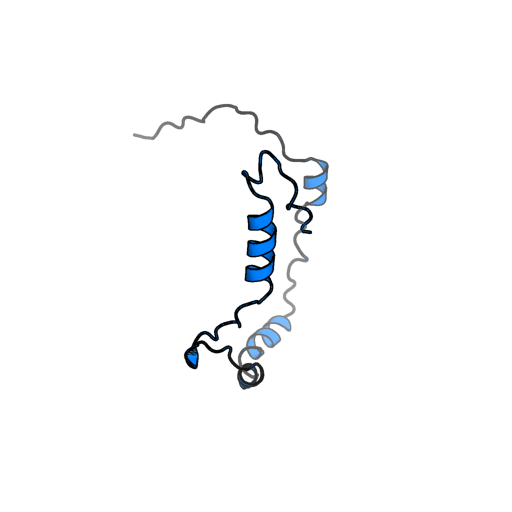50 85 GLY A O 1
ATOM 684 N N . PRO A 1 86 ? 19.613 36.902 -3.917 1.00 71.50 86 PRO A N 1
ATOM 685 C CA . PRO A 1 86 ? 18.689 37.568 -4.830 1.00 71.50 86 PRO A CA 1
ATOM 686 C C . PRO A 1 86 ? 18.469 39.031 -4.420 1.00 71.50 86 PRO A C 1
ATOM 688 O O . PRO A 1 86 ? 18.108 39.332 -3.283 1.00 71.50 86 PRO A O 1
ATOM 691 N N . LYS A 1 87 ? 18.647 39.963 -5.364 1.00 71.12 87 LYS A N 1
ATOM 692 C CA . LYS A 1 87 ? 18.296 41.372 -5.144 1.00 71.12 87 LYS A CA 1
ATOM 693 C C . LYS A 1 87 ? 16.777 41.501 -5.090 1.00 71.12 87 LYS A C 1
ATOM 695 O O . LYS A 1 87 ? 16.103 41.118 -6.046 1.00 71.12 87 LYS A O 1
ATOM 700 N N . VAL A 1 88 ? 16.261 42.076 -4.003 1.00 66.44 88 VAL A N 1
ATOM 701 C CA . VAL A 1 88 ? 14.848 42.455 -3.886 1.00 66.44 88 VAL A CA 1
ATOM 702 C C . VAL A 1 88 ? 14.530 43.389 -5.046 1.00 66.44 88 VAL A C 1
ATOM 704 O O . VAL A 1 88 ? 15.081 44.485 -5.147 1.00 66.44 88 VAL A O 1
ATOM 707 N N . HIS A 1 89 ? 13.688 42.930 -5.962 1.00 56.16 89 HIS A N 1
ATOM 708 C CA . HIS A 1 89 ? 13.193 43.751 -7.054 1.00 56.16 89 HIS A CA 1
ATOM 709 C C . HIS A 1 89 ? 12.430 44.906 -6.402 1.00 56.16 89 HIS A C 1
ATOM 711 O O . HIS A 1 89 ? 11.416 44.684 -5.739 1.00 56.16 89 HIS A O 1
ATOM 717 N N . SER A 1 90 ? 12.936 46.133 -6.531 1.00 51.62 90 SER A N 1
ATOM 718 C CA . SER A 1 90 ? 12.162 47.308 -6.162 1.00 51.62 90 SER A CA 1
ATOM 719 C C . SER A 1 90 ? 10.886 47.278 -6.993 1.00 51.62 90 SER A C 1
ATOM 721 O O . SER A 1 90 ? 10.942 47.264 -8.224 1.00 51.62 90 SER A O 1
ATOM 723 N N . LEU A 1 91 ? 9.737 47.229 -6.323 1.00 56.62 91 LEU A N 1
ATOM 724 C CA . LEU A 1 91 ? 8.422 47.404 -6.929 1.00 56.62 91 LEU A CA 1
ATOM 725 C C . LEU A 1 91 ? 8.314 48.840 -7.467 1.00 56.62 91 LEU A C 1
ATOM 727 O O . LEU A 1 91 ? 7.684 49.704 -6.869 1.00 56.62 91 LEU A O 1
ATOM 731 N N . THR A 1 92 ? 8.972 49.120 -8.585 1.00 50.56 92 THR A N 1
ATOM 732 C CA . THR A 1 92 ? 8.923 50.406 -9.279 1.00 50.56 92 THR A CA 1
ATOM 733 C C . THR A 1 92 ? 8.245 50.203 -10.624 1.00 50.56 92 THR A C 1
ATOM 735 O O . THR A 1 92 ? 8.901 49.868 -11.602 1.00 50.56 92 THR A O 1
ATOM 738 N N . ALA A 1 93 ? 6.920 50.384 -10.578 1.00 56.62 93 ALA A N 1
ATOM 739 C CA . ALA A 1 93 ? 5.958 50.826 -11.595 1.00 56.62 93 ALA A CA 1
ATOM 740 C C . ALA A 1 93 ? 6.003 50.246 -13.036 1.00 56.62 93 ALA A C 1
ATOM 742 O O . ALA A 1 93 ? 7.058 50.121 -13.652 1.00 56.62 93 ALA A O 1
ATOM 743 N N . PRO A 1 94 ? 4.831 49.979 -13.650 1.00 49.69 94 PRO A N 1
ATOM 744 C CA . PRO A 1 94 ? 4.757 49.463 -15.012 1.00 49.69 94 PRO A CA 1
ATOM 745 C C . PRO A 1 94 ? 5.205 50.514 -16.037 1.00 49.69 94 PRO A C 1
ATOM 747 O O . PRO A 1 94 ? 4.696 51.637 -16.078 1.00 49.69 94 PRO A O 1
ATOM 750 N N . LEU A 1 95 ? 6.122 50.117 -16.920 1.00 59.31 95 LEU A N 1
ATOM 751 C CA . LEU A 1 95 ? 6.542 50.901 -18.076 1.00 59.31 95 LEU A CA 1
ATOM 752 C C . LEU A 1 95 ? 5.391 50.936 -19.102 1.00 59.31 95 LEU A C 1
ATOM 754 O O . LEU A 1 95 ? 5.253 50.041 -19.936 1.00 59.31 95 LEU A O 1
ATOM 758 N N . ARG A 1 96 ? 4.532 51.962 -19.041 1.00 56.66 96 ARG A N 1
ATOM 759 C CA . ARG A 1 96 ? 3.580 52.272 -20.121 1.00 56.66 96 ARG A CA 1
ATOM 760 C C . ARG A 1 96 ? 4.369 52.558 -21.404 1.00 56.66 96 ARG A C 1
ATOM 762 O O . ARG A 1 96 ? 5.006 53.602 -21.510 1.00 56.66 96 ARG A O 1
ATOM 769 N N . ARG A 1 97 ? 4.303 51.663 -22.391 1.00 64.12 97 ARG A N 1
ATOM 770 C CA . ARG A 1 97 ? 4.681 51.973 -23.779 1.00 64.12 97 ARG A CA 1
ATOM 771 C C . ARG A 1 97 ? 3.428 52.407 -24.549 1.00 64.12 97 ARG A C 1
ATOM 773 O O . ARG A 1 97 ? 2.443 51.671 -24.505 1.00 64.12 97 ARG A O 1
ATOM 780 N N . PRO A 1 98 ? 3.421 53.559 -25.242 1.00 61.31 98 PRO A N 1
ATOM 781 C CA . PRO A 1 98 ? 2.352 53.878 -26.179 1.00 61.31 98 PRO A CA 1
ATOM 782 C C . PRO A 1 98 ? 2.539 53.088 -27.484 1.00 61.31 98 PRO A C 1
ATOM 784 O O . PRO A 1 98 ? 3.659 52.938 -27.973 1.00 61.31 98 PRO A O 1
ATOM 787 N N . LEU A 1 99 ? 1.433 52.569 -28.025 1.00 54.47 99 LEU A N 1
ATOM 788 C CA . LEU A 1 99 ? 1.370 51.910 -29.333 1.00 54.47 99 LEU A CA 1
ATOM 789 C C . LEU A 1 99 ? 1.458 52.958 -30.462 1.00 54.47 99 LEU A C 1
ATOM 791 O O . LEU A 1 99 ? 0.863 54.031 -30.323 1.00 54.47 99 LEU A O 1
ATOM 795 N N . PRO A 1 100 ? 2.179 52.678 -31.563 1.00 59.75 100 PRO A N 1
ATOM 796 C CA . PRO A 1 100 ? 2.221 53.563 -32.723 1.00 59.75 100 PRO A CA 1
ATOM 797 C C . PRO A 1 100 ? 0.891 53.524 -33.497 1.00 59.75 100 PRO A C 1
ATOM 799 O O . PRO A 1 100 ? 0.195 52.509 -33.477 1.00 59.75 100 PRO A O 1
ATOM 802 N N . ARG A 1 101 ? 0.546 54.659 -34.124 1.00 60.81 101 ARG A N 1
ATOM 803 C CA . ARG A 1 101 ? -0.652 54.846 -34.961 1.00 60.81 101 ARG A CA 1
ATOM 804 C C . ARG A 1 101 ? -0.581 54.068 -36.266 1.00 60.81 101 ARG A C 1
ATOM 806 O O . ARG A 1 101 ? 0.538 53.976 -36.815 1.00 60.81 101 ARG A O 1
#

Foldseek 3Di:
DDPQLDDDPVPPDGSVVVVVVCVVVVDDDDDDDDDDDPVPPPDDPVVVPPPDPDDPCPVVVVVVVPPDPDPDDDDPCVVVCVVVDDDDPP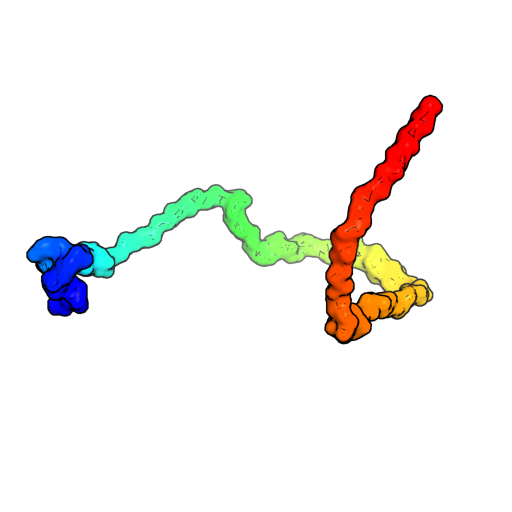PDDDDDDDDDD

InterPro domains:
  IPR008401 Apc13 [PF05839] (3-89)

Radius of gyration: 34.49 Å; chains: 1; bounding box: 59×67×64 Å

pLDDT: mean 71.16, std 11.71, range [49.69, 92.25]